Protein AF-G4RJR1-F1 (afdb_monomer_lite)

Radius of gyration: 14.84 Å; chains: 1; bounding box: 34×35×42 Å

pLDDT: mean 86.54, std 8.31, range [39.31, 94.69]

Sequence (140 aa):
MVQGQEGLTLLRSGVKYLIISDILSLALWLLGPFGLIAAVVAFVLAILGLVRMWRGFTALEPVVGSTTLGKVGVILIVTVILAIVGVVLLGVQLYKIGGHFNEGTLKVGGIVTAIPPISFIGLILTYVGLGKLLSRQPTA

InterPro domains:
  IPR009321 Protein of unknown function DUF973 [PF06157] (75-136)

Structure (mmCIF, N/CA/C/O backbone):
data_AF-G4RJR1-F1
#
_entry.id   AF-G4RJR1-F1
#
loop_
_atom_site.group_PDB
_atom_site.id
_atom_site.type_symbol
_atom_site.label_atom_id
_atom_site.label_alt_id
_atom_site.label_comp_id
_atom_site.label_asym_id
_atom_site.label_entity_id
_atom_site.label_seq_id
_atom_site.pdbx_PDB_ins_code
_atom_site.Cartn_x
_atom_site.Cartn_y
_atom_site.Cartn_z
_atom_site.occupancy
_atom_site.B_iso_or_equiv
_atom_site.auth_seq_id
_atom_site.auth_comp_id
_atom_site.auth_asym_id
_atom_site.auth_atom_id
_atom_site.pdbx_PDB_model_num
ATOM 1 N N . MET A 1 1 ? -9.643 15.195 16.573 1.00 55.88 1 MET A N 1
ATOM 2 C CA . MET A 1 1 ? -10.272 14.978 15.246 1.00 55.88 1 MET A CA 1
ATOM 3 C C . MET A 1 1 ? -9.302 15.248 14.092 1.00 55.88 1 MET A C 1
ATOM 5 O O . MET A 1 1 ? -9.235 14.415 13.201 1.00 55.88 1 MET A O 1
ATOM 9 N N . VAL A 1 2 ? -8.481 16.306 14.153 1.00 66.44 2 VAL A N 1
ATOM 10 C CA . VAL A 1 2 ? -7.491 16.665 13.108 1.00 66.44 2 VAL A CA 1
ATOM 11 C C . VAL A 1 2 ? -6.473 15.549 12.792 1.00 66.44 2 VAL A C 1
ATOM 13 O O . VAL A 1 2 ? -6.273 15.214 11.629 1.00 66.44 2 VAL A O 1
ATOM 16 N N . GLN A 1 3 ? -5.903 14.890 13.811 1.00 72.00 3 GLN A N 1
ATOM 17 C CA . GLN A 1 3 ? -4.892 13.829 13.615 1.00 72.00 3 GLN A CA 1
ATOM 18 C C . GLN A 1 3 ? -5.415 12.602 12.841 1.00 72.00 3 GLN A C 1
ATOM 20 O O . GLN A 1 3 ? -4.678 11.986 12.073 1.00 72.00 3 GLN A O 1
ATOM 25 N N . GLY A 1 4 ? -6.703 12.265 12.987 1.00 79.56 4 GLY A N 1
ATOM 26 C CA . GLY A 1 4 ? -7.316 11.153 12.255 1.00 79.56 4 GLY A CA 1
ATOM 27 C C . GLY A 1 4 ? -7.468 11.442 10.761 1.00 79.56 4 GLY A C 1
ATOM 28 O O . GLY A 1 4 ? -7.146 10.589 9.936 1.00 79.56 4 GLY A O 1
ATOM 29 N N . GLN A 1 5 ? -7.897 12.658 10.408 1.00 84.25 5 GLN A N 1
ATOM 30 C CA . GLN A 1 5 ? -7.995 13.109 9.014 1.00 84.25 5 GLN A CA 1
ATOM 31 C C . GLN A 1 5 ? -6.623 13.161 8.341 1.00 84.25 5 GLN A C 1
ATOM 33 O O . GLN A 1 5 ? -6.470 12.703 7.205 1.00 84.25 5 GLN A O 1
ATOM 38 N N . GLU A 1 6 ? -5.618 13.683 9.045 1.00 88.44 6 GLU A N 1
ATOM 39 C CA . GLU A 1 6 ? -4.241 13.720 8.559 1.00 88.44 6 GLU A CA 1
ATOM 40 C C . GLU A 1 6 ? -3.725 12.300 8.291 1.00 88.44 6 GLU A C 1
ATOM 42 O O . GLU A 1 6 ? -3.227 12.009 7.202 1.00 88.44 6 GLU A O 1
ATOM 47 N N . GLY A 1 7 ? -3.953 11.377 9.229 1.00 87.50 7 GLY A N 1
ATOM 48 C CA . GLY A 1 7 ? -3.590 9.973 9.075 1.00 87.50 7 GLY A CA 1
ATOM 49 C C . GLY A 1 7 ? -4.267 9.290 7.884 1.00 87.50 7 GLY A C 1
ATOM 50 O O . GLY A 1 7 ? -3.585 8.647 7.083 1.00 87.50 7 GLY A O 1
ATOM 51 N N . LEU A 1 8 ? -5.580 9.476 7.700 1.00 90.25 8 LEU A N 1
ATOM 52 C CA . LEU A 1 8 ? -6.319 8.953 6.541 1.00 90.25 8 LEU A CA 1
ATOM 53 C C . LEU A 1 8 ? -5.816 9.548 5.216 1.00 90.25 8 LEU A C 1
ATOM 55 O O . LEU A 1 8 ? -5.699 8.832 4.218 1.00 90.25 8 LEU A O 1
ATOM 59 N N . THR A 1 9 ? -5.485 10.841 5.203 1.00 92.19 9 THR A N 1
ATOM 60 C CA . THR A 1 9 ? -4.968 11.548 4.022 1.00 92.19 9 THR A CA 1
ATOM 61 C C . THR A 1 9 ? -3.593 11.025 3.626 1.00 92.19 9 THR A C 1
ATOM 63 O O . THR A 1 9 ? -3.358 10.713 2.455 1.00 92.19 9 THR A O 1
ATOM 66 N N . LEU A 1 10 ? -2.699 10.861 4.603 1.00 91.56 10 LEU A N 1
ATOM 67 C CA . LEU A 1 10 ? -1.373 10.282 4.407 1.00 91.56 10 LEU A CA 1
ATOM 68 C C . LEU A 1 10 ? -1.463 8.839 3.911 1.00 91.56 10 LEU A C 1
ATOM 70 O O . LEU A 1 10 ? -0.771 8.485 2.957 1.00 91.56 10 LEU A O 1
ATOM 74 N N . LEU A 1 11 ? -2.359 8.032 4.487 1.00 91.19 11 LEU A N 1
ATOM 75 C CA . LEU A 1 11 ? -2.560 6.646 4.073 1.00 91.19 11 LEU A CA 1
ATOM 76 C C . LEU A 1 11 ? -3.071 6.562 2.631 1.00 91.19 11 LEU A C 1
ATOM 78 O O . LEU A 1 11 ? -2.506 5.837 1.815 1.00 91.19 11 LEU A O 1
ATOM 82 N N . ARG A 1 12 ? -4.084 7.365 2.281 1.00 93.19 12 ARG A N 1
ATOM 83 C CA . ARG A 1 12 ? -4.634 7.423 0.919 1.00 93.19 12 ARG A CA 1
ATOM 84 C C . ARG A 1 12 ? -3.585 7.875 -0.086 1.00 93.19 12 ARG A C 1
ATOM 86 O O . ARG A 1 12 ? -3.490 7.327 -1.183 1.00 93.19 12 ARG A O 1
ATOM 93 N N . SER A 1 13 ? -2.805 8.886 0.285 1.00 92.50 13 SER A N 1
ATOM 94 C CA . SER A 1 13 ? -1.720 9.382 -0.544 1.00 92.50 13 SER A CA 1
ATOM 95 C C . SER A 1 13 ? -0.644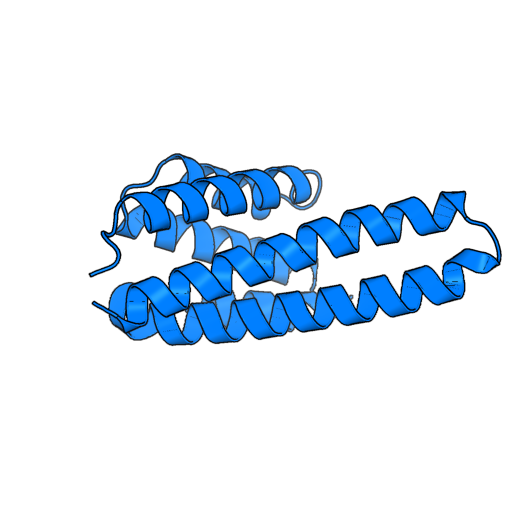 8.315 -0.738 1.00 92.50 13 SER A C 1
ATOM 97 O O . SER A 1 13 ? -0.226 8.106 -1.870 1.00 92.50 13 SER A O 1
ATOM 99 N N . GLY A 1 14 ? -0.257 7.598 0.321 1.00 89.94 14 GLY A N 1
ATOM 100 C CA . GLY A 1 14 ? 0.688 6.485 0.253 1.00 89.94 14 GLY A CA 1
ATOM 101 C C . GLY A 1 14 ? 0.229 5.383 -0.702 1.00 89.94 14 GLY A C 1
ATOM 102 O O . GLY A 1 14 ? 0.969 5.016 -1.610 1.00 89.94 14 GLY A O 1
ATOM 103 N N . VAL A 1 15 ? -1.031 4.950 -0.585 1.00 91.62 15 VAL A N 1
ATOM 104 C CA . VAL A 1 15 ? -1.631 3.947 -1.484 1.00 91.62 15 VAL A CA 1
ATOM 105 C C . VAL A 1 15 ? -1.646 4.428 -2.940 1.00 91.62 15 VAL A C 1
ATOM 107 O O . VAL A 1 15 ? -1.340 3.652 -3.840 1.00 91.62 15 VAL A O 1
ATOM 110 N N . LYS A 1 16 ? -1.925 5.715 -3.195 1.00 91.94 16 LYS A N 1
ATOM 111 C CA . LYS A 1 16 ? -1.850 6.291 -4.550 1.00 91.94 16 LYS A CA 1
ATOM 112 C C . LYS A 1 16 ? -0.452 6.138 -5.157 1.00 91.94 16 LYS A C 1
ATOM 114 O O . LYS A 1 16 ? -0.349 5.796 -6.330 1.00 91.94 16 LYS A O 1
ATOM 119 N N . TYR A 1 17 ? 0.606 6.402 -4.388 1.00 90.44 17 TYR A N 1
ATOM 120 C CA . TYR A 1 17 ? 1.974 6.242 -4.886 1.00 90.44 17 TYR A CA 1
ATOM 121 C C . TYR A 1 17 ? 2.308 4.792 -5.204 1.00 90.44 17 TYR A C 1
ATOM 123 O O . TYR A 1 17 ? 2.912 4.568 -6.244 1.00 90.44 17 TYR A O 1
ATOM 131 N N . LEU A 1 18 ? 1.867 3.839 -4.373 1.00 88.56 18 LEU A N 1
ATOM 132 C CA . LEU A 1 18 ? 2.070 2.409 -4.633 1.00 88.56 18 LEU A CA 1
ATOM 133 C C . LEU A 1 18 ? 1.379 1.957 -5.928 1.00 88.56 18 LEU A C 1
ATOM 135 O O . LEU A 1 18 ? 1.984 1.282 -6.751 1.00 88.56 18 LEU A O 1
ATOM 139 N N . ILE A 1 19 ? 0.140 2.403 -6.163 1.00 89.50 19 ILE A N 1
ATOM 140 C CA . ILE A 1 19 ? -0.582 2.097 -7.409 1.00 89.50 19 ILE A CA 1
ATOM 141 C C . ILE A 1 19 ? 0.165 2.669 -8.622 1.00 89.50 19 ILE A C 1
ATOM 143 O O . ILE A 1 19 ? 0.345 1.981 -9.624 1.00 89.50 19 ILE A O 1
ATOM 147 N N . ILE A 1 20 ? 0.611 3.929 -8.546 1.00 89.94 20 ILE A N 1
ATOM 148 C CA . ILE A 1 20 ? 1.333 4.574 -9.652 1.00 89.94 20 ILE A CA 1
ATOM 149 C C . ILE A 1 20 ? 2.690 3.902 -9.880 1.00 89.94 20 ILE A C 1
ATOM 151 O O . ILE A 1 20 ? 3.062 3.698 -11.033 1.00 89.94 20 ILE A O 1
ATOM 155 N N . SER A 1 21 ? 3.422 3.548 -8.819 1.00 86.75 21 SER A N 1
ATOM 156 C CA . SER A 1 21 ? 4.712 2.869 -8.948 1.00 86.75 21 SER A CA 1
ATOM 157 C C . SER A 1 21 ? 4.565 1.486 -9.565 1.00 86.75 21 SER A C 1
ATOM 159 O O . SER A 1 21 ? 5.381 1.143 -10.413 1.00 86.75 21 SER A O 1
ATOM 161 N N . ASP A 1 22 ? 3.527 0.723 -9.214 1.00 85.94 22 ASP A N 1
ATOM 162 C CA . ASP A 1 22 ? 3.275 -0.596 -9.809 1.00 85.94 22 ASP A CA 1
ATOM 163 C C . ASP A 1 22 ? 2.946 -0.480 -11.300 1.00 85.94 22 ASP A C 1
ATOM 165 O O . ASP A 1 22 ? 3.548 -1.166 -12.124 1.00 85.94 22 ASP A O 1
ATOM 169 N N . ILE A 1 23 ? 2.056 0.445 -11.677 1.00 87.88 23 ILE A N 1
ATOM 170 C CA . ILE A 1 23 ? 1.715 0.692 -13.088 1.00 87.88 23 ILE A CA 1
ATOM 171 C C . ILE A 1 23 ? 2.955 1.132 -13.873 1.00 87.88 23 ILE A C 1
ATOM 173 O O . ILE A 1 23 ? 3.217 0.624 -14.964 1.00 87.88 23 ILE A O 1
ATOM 177 N N . LEU A 1 24 ? 3.738 2.060 -13.316 1.00 86.50 24 LEU A N 1
ATOM 178 C CA . LEU A 1 24 ? 4.954 2.551 -13.956 1.00 86.50 24 LEU A CA 1
ATOM 179 C C . LEU A 1 24 ? 6.008 1.443 -14.077 1.00 86.50 24 LEU A C 1
ATOM 181 O O . LEU A 1 24 ? 6.687 1.376 -15.097 1.00 86.50 24 LEU A O 1
ATOM 185 N N . SER A 1 25 ? 6.093 0.549 -13.086 1.00 81.81 25 SER A N 1
ATOM 186 C CA . SER A 1 25 ? 6.985 -0.618 -13.096 1.00 81.81 25 SER A CA 1
ATOM 187 C C . SER A 1 25 ? 6.605 -1.629 -14.179 1.00 81.81 25 SER A C 1
ATOM 189 O O . SER A 1 25 ? 7.474 -2.192 -14.840 1.00 81.81 25 SER A O 1
ATOM 191 N N . LEU A 1 26 ? 5.308 -1.835 -14.417 1.00 82.06 26 LEU A N 1
ATOM 192 C CA . LEU A 1 26 ? 4.828 -2.676 -15.516 1.00 82.06 26 LEU A CA 1
ATOM 193 C C . LEU A 1 26 ? 5.124 -2.043 -16.883 1.00 82.06 26 LEU A C 1
ATOM 195 O O . LEU A 1 26 ? 5.501 -2.748 -17.818 1.00 82.06 26 LEU A O 1
ATOM 199 N N . ALA A 1 27 ? 5.036 -0.714 -16.991 1.00 81.50 27 ALA A N 1
ATOM 200 C CA . ALA A 1 27 ? 5.370 0.013 -18.215 1.00 81.50 27 ALA A CA 1
ATOM 201 C C . ALA A 1 27 ? 6.864 -0.070 -18.592 1.00 81.50 27 ALA A C 1
ATOM 203 O O . ALA A 1 27 ? 7.207 0.121 -19.757 1.00 81.50 27 ALA A O 1
ATOM 204 N N . LEU A 1 28 ? 7.758 -0.408 -17.654 1.00 77.75 28 LEU A N 1
ATOM 205 C CA . LEU A 1 28 ? 9.196 -0.575 -17.925 1.00 77.75 28 LEU A CA 1
ATOM 206 C C . LEU A 1 28 ? 9.469 -1.645 -18.976 1.00 77.75 28 LEU A C 1
ATOM 208 O O . LEU A 1 28 ? 10.326 -1.456 -19.836 1.00 77.75 28 LEU A O 1
ATOM 212 N N . TRP A 1 29 ? 8.699 -2.733 -18.936 1.00 70.50 29 TRP A N 1
ATOM 213 C CA . TRP A 1 29 ? 8.803 -3.835 -19.888 1.00 70.50 29 TRP A CA 1
ATOM 214 C C . TRP A 1 29 ? 8.433 -3.412 -21.318 1.00 70.50 29 TRP A C 1
ATOM 216 O O . TRP A 1 29 ? 8.853 -4.062 -22.271 1.00 70.50 29 TRP A O 1
ATOM 226 N N . LEU A 1 30 ? 7.695 -2.305 -21.477 1.00 77.69 30 LEU A N 1
ATOM 227 C CA . LEU A 1 30 ? 7.272 -1.751 -22.768 1.00 77.69 30 LEU A CA 1
ATOM 228 C C . LEU A 1 30 ? 8.231 -0.679 -23.321 1.00 77.69 30 LEU A C 1
ATOM 230 O O . LEU A 1 30 ? 8.232 -0.438 -24.524 1.00 77.69 30 LEU A O 1
ATOM 234 N N . LEU A 1 31 ? 9.037 -0.026 -22.474 1.00 75.88 31 LEU A N 1
ATOM 235 C CA . LEU A 1 31 ? 9.836 1.160 -22.839 1.00 75.88 31 LEU A CA 1
ATOM 236 C C . LEU A 1 31 ? 11.289 0.858 -23.258 1.00 75.88 31 LEU A C 1
ATOM 238 O O . LEU A 1 31 ? 12.034 1.772 -23.623 1.00 75.88 31 LEU A O 1
ATOM 242 N N . GLY A 1 32 ? 11.711 -0.408 -23.219 1.00 76.69 32 GLY A N 1
ATOM 243 C CA . GLY A 1 32 ? 13.049 -0.826 -23.646 1.00 76.69 32 GLY A CA 1
ATOM 244 C C . GLY A 1 32 ? 14.174 -0.124 -22.856 1.00 76.69 32 GLY A C 1
ATOM 245 O O . GLY A 1 32 ? 14.084 -0.028 -21.632 1.00 76.69 32 GLY A O 1
ATOM 246 N N . PRO A 1 33 ? 15.241 0.389 -23.501 1.00 74.81 33 PRO A N 1
ATOM 247 C CA . PRO A 1 33 ? 16.404 0.960 -22.807 1.00 74.81 33 PRO A CA 1
ATOM 248 C C . PRO A 1 33 ? 16.099 2.249 -22.019 1.00 74.81 33 PRO A C 1
ATOM 250 O O . PRO A 1 33 ? 16.820 2.574 -21.076 1.00 74.81 33 PRO A O 1
ATOM 253 N N . PHE A 1 34 ? 15.001 2.952 -22.328 1.00 74.25 34 PHE A N 1
ATOM 254 C CA . PHE A 1 34 ? 14.518 4.089 -21.527 1.00 74.25 34 PHE A CA 1
ATOM 255 C C . PHE A 1 34 ? 13.844 3.653 -20.216 1.00 74.25 34 PHE A C 1
ATOM 257 O O . PHE A 1 34 ? 13.577 4.483 -19.342 1.00 74.25 34 PHE A O 1
ATOM 264 N N . GLY A 1 35 ? 13.619 2.347 -20.044 1.00 80.06 35 GLY A N 1
ATOM 265 C CA . GLY A 1 35 ? 13.068 1.755 -18.834 1.00 80.06 35 GLY A CA 1
ATOM 266 C C . GLY A 1 35 ? 13.909 2.038 -17.590 1.00 80.06 35 GLY A C 1
ATOM 267 O O . GLY A 1 35 ? 13.346 2.146 -16.512 1.00 80.06 35 GLY A O 1
ATOM 268 N N . LEU A 1 36 ? 15.225 2.260 -17.692 1.00 80.12 36 LEU A N 1
ATOM 269 C CA . LEU A 1 36 ? 16.041 2.526 -16.499 1.00 80.12 36 LEU A CA 1
ATOM 270 C C . LEU A 1 36 ? 15.606 3.807 -15.763 1.00 80.12 36 LEU A C 1
ATOM 272 O O . LEU A 1 36 ? 15.483 3.808 -14.540 1.00 80.12 36 LEU A O 1
ATOM 276 N N . ILE A 1 37 ? 15.318 4.884 -16.500 1.00 83.00 37 ILE A N 1
ATOM 277 C CA . ILE A 1 37 ? 14.869 6.155 -15.910 1.00 83.00 37 ILE A CA 1
ATOM 278 C C . ILE A 1 37 ? 13.504 5.962 -15.248 1.00 83.00 37 ILE A C 1
ATOM 280 O O . ILE A 1 37 ? 13.302 6.356 -14.099 1.00 83.00 37 ILE A O 1
ATOM 284 N N . ALA A 1 38 ? 12.578 5.306 -15.945 1.00 83.50 38 ALA A N 1
ATOM 285 C CA . ALA A 1 38 ? 11.260 5.014 -15.401 1.00 83.50 38 ALA A CA 1
ATOM 286 C C . ALA A 1 38 ? 11.333 4.072 -14.180 1.00 83.50 38 ALA A C 1
ATOM 288 O O . ALA A 1 38 ? 10.547 4.237 -13.250 1.00 83.50 38 ALA A O 1
ATOM 289 N N . ALA A 1 39 ? 12.307 3.154 -14.126 1.00 83.62 39 ALA A N 1
ATOM 290 C CA . ALA A 1 39 ? 12.529 2.256 -12.994 1.00 83.62 39 ALA A CA 1
ATOM 291 C C . ALA A 1 39 ? 12.972 3.024 -11.749 1.00 83.62 39 ALA A C 1
ATOM 293 O O . ALA A 1 39 ? 12.434 2.812 -10.664 1.00 83.62 39 ALA A O 1
ATOM 294 N N . VAL A 1 40 ? 13.902 3.970 -11.913 1.00 88.25 40 VAL A N 1
ATOM 295 C CA . VAL A 1 40 ? 14.334 4.858 -10.827 1.00 88.25 40 VAL A CA 1
ATOM 296 C C . VAL A 1 40 ? 13.157 5.691 -10.321 1.00 88.25 40 VAL A C 1
ATOM 298 O O . VAL A 1 40 ? 12.943 5.779 -9.113 1.00 88.25 40 VAL A O 1
ATOM 301 N N . VAL A 1 41 ? 12.344 6.251 -11.223 1.00 89.31 41 VAL A N 1
ATOM 302 C CA . VAL A 1 41 ? 11.149 7.020 -10.840 1.00 89.31 41 VAL A CA 1
ATOM 303 C C . VAL A 1 41 ? 10.144 6.140 -10.091 1.00 89.31 41 VAL A C 1
ATOM 305 O O . VAL A 1 41 ? 9.671 6.537 -9.027 1.00 89.31 41 VAL A O 1
ATOM 308 N N . ALA A 1 42 ? 9.846 4.939 -10.590 1.00 87.81 42 ALA A N 1
ATOM 309 C CA . ALA A 1 42 ? 8.934 4.002 -9.938 1.00 87.81 42 ALA A CA 1
ATOM 310 C C . ALA A 1 42 ? 9.425 3.615 -8.538 1.00 87.81 42 ALA A C 1
ATOM 312 O O . ALA A 1 42 ? 8.646 3.627 -7.586 1.00 87.81 42 ALA A O 1
ATOM 313 N N . PHE A 1 43 ? 10.725 3.363 -8.392 1.00 88.12 43 PHE A N 1
ATOM 314 C CA . PHE A 1 43 ? 11.342 3.036 -7.112 1.00 88.12 43 PHE A CA 1
ATOM 315 C C . PHE A 1 43 ? 11.244 4.189 -6.104 1.00 88.12 43 PHE A C 1
ATOM 317 O O . PHE A 1 43 ? 10.844 3.983 -4.957 1.00 88.12 43 PHE A O 1
ATOM 324 N N . VAL A 1 44 ? 11.524 5.426 -6.532 1.00 91.94 44 VAL A N 1
ATOM 325 C CA . VAL A 1 44 ? 11.359 6.618 -5.684 1.00 91.94 44 VAL A CA 1
ATOM 326 C C . VAL A 1 44 ? 9.900 6.782 -5.253 1.00 91.94 44 VAL A C 1
ATOM 328 O O . VAL A 1 44 ? 9.632 7.036 -4.077 1.00 91.94 44 VAL A O 1
ATOM 331 N N . LEU A 1 45 ? 8.942 6.598 -6.168 1.00 92.00 45 LEU A N 1
ATOM 332 C CA . LEU A 1 45 ? 7.515 6.667 -5.844 1.00 92.00 45 LEU A CA 1
ATOM 333 C C . LEU A 1 45 ? 7.103 5.571 -4.854 1.00 92.00 45 LEU A C 1
ATOM 335 O O . LEU A 1 45 ? 6.371 5.871 -3.911 1.00 92.00 45 LEU A O 1
ATOM 339 N N . ALA A 1 46 ? 7.610 4.347 -5.004 1.00 88.50 46 ALA A N 1
ATOM 340 C CA . ALA A 1 46 ? 7.350 3.257 -4.069 1.00 88.50 46 ALA A CA 1
ATOM 341 C C . ALA A 1 46 ? 7.843 3.605 -2.654 1.00 88.50 46 ALA A C 1
ATOM 343 O O . ALA A 1 46 ? 7.078 3.506 -1.692 1.00 88.50 46 ALA A O 1
ATOM 344 N N . ILE A 1 47 ? 9.074 4.119 -2.520 1.00 90.31 47 ILE A N 1
ATOM 345 C CA . ILE A 1 47 ? 9.619 4.577 -1.230 1.00 90.31 47 ILE A CA 1
ATOM 346 C C . ILE A 1 47 ? 8.751 5.691 -0.635 1.00 90.31 47 ILE A C 1
ATOM 348 O O . ILE A 1 47 ? 8.381 5.629 0.540 1.00 90.31 47 ILE A O 1
ATOM 352 N N . LEU A 1 48 ? 8.385 6.700 -1.432 1.00 91.69 48 LEU A N 1
ATOM 353 C CA . LEU A 1 48 ? 7.512 7.786 -0.977 1.00 91.69 48 LEU A CA 1
ATOM 354 C C . LEU A 1 48 ? 6.146 7.264 -0.513 1.00 91.69 48 LEU A C 1
ATOM 356 O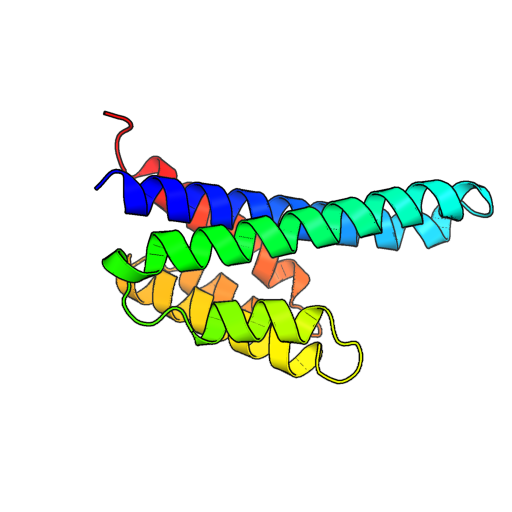 O . LEU A 1 48 ? 5.614 7.748 0.490 1.00 91.69 48 LEU A O 1
ATOM 360 N N . GLY A 1 49 ? 5.596 6.268 -1.208 1.00 90.62 49 GLY A N 1
ATOM 361 C CA . GLY A 1 49 ? 4.361 5.588 -0.836 1.00 90.62 49 GLY A CA 1
ATOM 362 C C . GLY A 1 49 ? 4.462 4.908 0.524 1.00 90.62 49 GLY A C 1
ATOM 363 O O . GLY A 1 49 ? 3.640 5.171 1.405 1.00 90.62 49 GLY A O 1
ATOM 364 N N . LEU A 1 50 ? 5.513 4.114 0.730 1.00 90.94 50 LEU A N 1
ATOM 365 C CA . LEU A 1 50 ? 5.766 3.394 1.979 1.00 90.94 50 LEU A CA 1
ATOM 366 C C . LEU A 1 50 ? 5.984 4.348 3.161 1.00 90.94 50 LEU A C 1
ATOM 368 O O . LEU A 1 50 ? 5.363 4.180 4.212 1.00 90.94 50 LEU A O 1
ATOM 372 N N . VAL A 1 51 ? 6.785 5.405 2.984 1.00 92.56 51 VAL A N 1
ATOM 373 C CA . VAL A 1 51 ? 7.010 6.423 4.025 1.00 92.56 51 VAL A CA 1
ATOM 374 C C . VAL A 1 51 ? 5.701 7.118 4.405 1.00 92.56 51 VAL A C 1
ATOM 376 O O . VAL A 1 51 ? 5.419 7.305 5.592 1.00 92.56 51 VAL A O 1
ATOM 379 N N . ARG A 1 52 ? 4.866 7.482 3.421 1.00 92.19 52 ARG A N 1
ATOM 380 C CA . ARG A 1 52 ? 3.556 8.096 3.692 1.00 92.19 52 ARG A CA 1
ATOM 381 C C . ARG A 1 52 ? 2.603 7.134 4.389 1.00 92.19 52 ARG A C 1
ATOM 383 O O . ARG A 1 52 ? 1.914 7.564 5.310 1.00 92.19 52 ARG A O 1
ATOM 390 N N . MET A 1 53 ? 2.592 5.852 4.022 1.00 91.75 53 MET A N 1
ATOM 391 C CA . MET A 1 53 ? 1.789 4.851 4.731 1.00 91.75 53 MET A CA 1
ATOM 392 C C . MET A 1 53 ? 2.234 4.693 6.183 1.00 91.75 53 MET A C 1
ATOM 394 O O . MET A 1 53 ? 1.392 4.699 7.076 1.00 91.75 53 MET A O 1
ATOM 398 N N . TRP A 1 54 ? 3.540 4.619 6.442 1.00 91.44 54 TRP A N 1
ATOM 399 C CA . TRP A 1 54 ? 4.066 4.504 7.803 1.00 91.44 54 TRP A CA 1
ATOM 400 C C . TRP A 1 54 ? 3.694 5.709 8.679 1.00 91.44 54 TRP A C 1
ATOM 402 O O . TRP A 1 54 ? 3.236 5.546 9.816 1.00 91.44 54 TRP A O 1
ATOM 412 N N . ARG A 1 55 ? 3.810 6.927 8.131 1.00 91.12 55 ARG A N 1
ATOM 413 C CA . ARG A 1 55 ? 3.351 8.154 8.803 1.00 91.12 55 ARG A CA 1
ATOM 414 C C . ARG A 1 55 ? 1.837 8.153 9.016 1.00 91.12 55 ARG A C 1
ATOM 416 O O . ARG A 1 55 ? 1.390 8.461 10.115 1.00 91.12 55 ARG A O 1
ATOM 423 N N . GLY A 1 56 ? 1.061 7.737 8.014 1.00 89.88 56 GLY A N 1
ATOM 424 C CA . GLY A 1 56 ? -0.395 7.614 8.108 1.00 89.88 56 GLY A CA 1
ATOM 425 C C . GLY A 1 56 ? -0.833 6.645 9.204 1.00 89.88 56 GLY A C 1
ATOM 426 O O . GLY A 1 56 ? -1.672 6.991 10.027 1.00 89.88 56 GLY A O 1
ATOM 427 N N . PHE A 1 57 ? -0.212 5.466 9.295 1.00 91.44 57 PHE A N 1
ATOM 428 C CA . PHE A 1 57 ? -0.481 4.513 10.373 1.00 91.44 57 PHE A CA 1
ATOM 429 C C . PHE A 1 57 ? -0.111 5.060 11.752 1.00 91.44 57 PHE A C 1
ATOM 431 O O . PHE A 1 57 ? -0.824 4.799 12.716 1.00 91.44 57 PHE A O 1
ATOM 438 N N . THR A 1 58 ? 0.973 5.826 11.858 1.00 90.06 58 THR A N 1
ATOM 439 C CA . THR A 1 58 ? 1.373 6.465 13.120 1.00 90.06 58 THR A CA 1
ATOM 440 C C . THR A 1 58 ? 0.374 7.543 13.544 1.00 90.06 58 THR A C 1
ATOM 442 O O . THR A 1 58 ? -0.031 7.575 14.698 1.00 90.06 58 THR A O 1
ATOM 445 N N . ALA A 1 59 ? -0.104 8.365 12.609 1.00 88.38 59 ALA A N 1
ATOM 446 C CA . ALA A 1 59 ? -1.129 9.373 12.883 1.00 88.38 59 ALA A CA 1
ATOM 447 C C . ALA A 1 59 ? -2.517 8.766 13.189 1.00 88.38 59 ALA A C 1
ATOM 449 O O . ALA A 1 59 ? -3.309 9.361 13.915 1.00 88.38 59 ALA A O 1
ATOM 450 N N . LEU A 1 60 ? -2.810 7.568 12.668 1.00 87.12 60 LEU A N 1
ATOM 451 C CA . LEU A 1 60 ? -4.049 6.830 12.945 1.00 87.12 60 LEU A CA 1
ATOM 452 C C . LEU A 1 60 ? -4.020 6.022 14.247 1.00 87.12 60 LEU A C 1
ATOM 454 O O . LEU A 1 60 ? -5.082 5.627 14.722 1.00 87.12 60 LEU A O 1
ATOM 458 N N . GLU A 1 61 ? -2.847 5.773 14.823 1.00 88.75 61 GLU A N 1
ATOM 459 C CA . GLU A 1 61 ? -2.674 5.010 16.065 1.00 88.75 61 GLU A CA 1
ATOM 460 C C . GLU A 1 61 ? -3.522 5.521 17.246 1.00 88.75 61 GLU A C 1
ATOM 462 O O . GLU A 1 61 ? -4.252 4.720 17.830 1.00 88.75 61 GLU A O 1
ATOM 467 N N . PRO A 1 62 ? -3.558 6.832 17.564 1.00 85.00 62 PRO A N 1
ATOM 468 C CA . PRO A 1 62 ? -4.410 7.334 18.647 1.00 85.00 62 PRO A CA 1
ATOM 469 C C . PRO A 1 62 ? -5.914 7.212 18.358 1.00 85.00 62 PRO A C 1
ATOM 471 O O . PRO A 1 62 ? -6.720 7.338 19.274 1.00 85.00 62 PRO A O 1
ATOM 474 N N . VAL A 1 63 ? -6.309 6.996 17.097 1.00 85.88 63 VAL A N 1
ATOM 475 C CA . VAL A 1 63 ? -7.719 6.944 16.681 1.00 85.88 63 VAL A CA 1
ATOM 476 C C . VAL A 1 63 ? -8.228 5.513 16.571 1.00 85.88 63 VAL A C 1
ATOM 478 O O . VAL A 1 63 ? -9.344 5.235 16.984 1.00 85.88 63 VAL A O 1
ATOM 481 N N . VAL A 1 64 ? -7.432 4.618 15.986 1.00 83.56 64 VAL A N 1
ATOM 482 C CA . VAL A 1 64 ? -7.833 3.243 15.642 1.00 83.56 64 VAL A CA 1
ATOM 483 C C . VAL A 1 64 ? -7.230 2.216 16.615 1.00 83.56 64 VAL A C 1
ATOM 485 O O . VAL A 1 64 ? -7.546 1.028 16.552 1.00 83.56 64 VAL A O 1
ATOM 488 N N . GLY A 1 65 ? -6.356 2.651 17.526 1.00 85.00 65 GLY A N 1
ATOM 489 C CA . GLY A 1 65 ? -5.595 1.777 18.413 1.00 85.00 65 GLY A CA 1
ATOM 490 C C . GLY A 1 65 ? -4.371 1.192 17.708 1.00 85.00 65 GLY A C 1
ATOM 491 O O . GLY A 1 65 ? -3.698 1.869 16.936 1.00 85.00 65 GLY A O 1
ATOM 492 N N . SER A 1 66 ? -4.057 -0.083 17.954 1.00 83.88 66 SER A N 1
ATOM 493 C CA . SER A 1 66 ? -2.810 -0.689 17.468 1.00 83.88 66 SER A CA 1
ATOM 494 C C . SER A 1 66 ? -2.716 -0.685 15.931 1.00 83.88 66 SER A C 1
ATOM 496 O O . SER A 1 66 ? -3.408 -1.456 15.255 1.00 83.88 66 SER A O 1
ATOM 498 N N . THR A 1 67 ? -1.819 0.136 15.376 1.00 88.94 67 THR A N 1
ATOM 499 C CA . THR A 1 67 ? -1.461 0.141 13.942 1.00 88.94 67 THR A CA 1
ATOM 500 C C . THR A 1 67 ? -0.158 -0.603 13.642 1.00 88.94 67 THR A C 1
ATOM 502 O O . THR A 1 67 ? 0.331 -0.591 12.510 1.00 88.94 67 THR A O 1
ATOM 505 N N . THR A 1 68 ? 0.381 -1.309 14.641 1.00 89.44 68 THR A N 1
ATOM 506 C CA . THR A 1 68 ? 1.648 -2.049 14.590 1.00 89.44 68 THR A CA 1
ATOM 507 C C . THR A 1 68 ? 1.725 -3.014 13.413 1.00 89.44 68 THR A C 1
ATOM 509 O O . THR A 1 68 ? 2.753 -3.060 12.745 1.00 89.44 68 THR A O 1
ATOM 512 N N . LEU A 1 69 ? 0.639 -3.731 13.093 1.00 87.06 69 LEU A N 1
ATOM 513 C CA . LEU A 1 69 ? 0.634 -4.680 11.971 1.00 87.06 69 LEU A CA 1
ATOM 514 C C . LEU A 1 69 ? 0.849 -3.971 10.631 1.00 87.06 69 LEU A C 1
ATOM 516 O O . LEU A 1 69 ? 1.611 -4.457 9.805 1.00 87.06 69 LEU A O 1
ATOM 520 N N . GLY A 1 70 ? 0.244 -2.795 10.436 1.00 87.25 70 GLY A N 1
ATOM 521 C CA . GLY A 1 70 ? 0.447 -2.003 9.221 1.00 87.25 70 GLY A CA 1
ATOM 522 C C . GLY A 1 70 ? 1.874 -1.480 9.109 1.00 87.25 70 GLY A C 1
ATOM 523 O O . GLY A 1 70 ? 2.468 -1.559 8.039 1.00 87.25 70 GLY A O 1
ATOM 524 N N . LYS A 1 71 ? 2.457 -1.005 10.218 1.00 88.88 71 LYS A N 1
ATOM 525 C CA . LYS A 1 71 ? 3.848 -0.519 10.241 1.00 88.88 71 LYS A CA 1
ATOM 526 C C . LYS A 1 71 ? 4.848 -1.641 9.958 1.00 88.88 71 LYS A C 1
ATOM 528 O O . LYS A 1 71 ? 5.738 -1.457 9.135 1.00 88.88 71 LYS A O 1
ATOM 533 N N . VAL A 1 72 ? 4.676 -2.802 10.596 1.00 90.69 72 VAL A N 1
ATOM 534 C CA . VAL A 1 72 ? 5.494 -3.996 10.328 1.00 90.69 72 VAL A CA 1
ATOM 535 C C . VAL A 1 72 ? 5.300 -4.448 8.883 1.00 90.69 72 VAL A C 1
ATOM 537 O O . VAL A 1 72 ? 6.282 -4.705 8.196 1.00 90.69 72 VAL A O 1
ATOM 540 N N . GLY A 1 73 ? 4.061 -4.454 8.385 1.00 87.56 73 GLY A N 1
ATOM 541 C CA . GLY A 1 73 ? 3.752 -4.779 6.995 1.00 87.56 73 GLY A CA 1
ATOM 542 C C . GLY A 1 73 ? 4.516 -3.907 5.998 1.00 87.56 73 GLY A C 1
ATOM 543 O O . GLY A 1 73 ? 5.171 -4.432 5.104 1.00 87.56 73 GLY A O 1
ATOM 544 N N . VAL A 1 74 ? 4.522 -2.586 6.205 1.00 88.44 74 VAL A N 1
ATOM 545 C CA . VAL A 1 74 ? 5.275 -1.628 5.375 1.00 88.44 74 VAL A CA 1
ATOM 546 C C . VAL A 1 74 ? 6.780 -1.923 5.372 1.00 88.44 74 VAL A C 1
ATOM 548 O O . VAL A 1 74 ? 7.400 -1.875 4.314 1.00 88.44 74 VAL A O 1
ATOM 551 N N . ILE A 1 75 ? 7.367 -2.259 6.525 1.00 87.25 75 ILE A N 1
ATOM 552 C CA . ILE A 1 75 ? 8.800 -2.590 6.630 1.00 87.25 75 ILE A CA 1
ATOM 553 C C . ILE A 1 75 ? 9.109 -3.896 5.889 1.00 87.25 75 ILE A C 1
ATOM 555 O O . ILE A 1 75 ? 10.085 -3.971 5.145 1.00 87.25 75 ILE A O 1
ATOM 559 N N . LEU A 1 76 ? 8.258 -4.910 6.051 1.00 86.94 76 LEU A N 1
ATOM 560 C CA . LEU A 1 76 ? 8.447 -6.214 5.417 1.00 86.94 76 LEU A CA 1
ATOM 561 C C . LEU A 1 76 ? 8.276 -6.172 3.892 1.00 86.94 76 LEU A C 1
ATOM 563 O O . LEU A 1 76 ? 8.903 -6.968 3.201 1.00 86.94 76 LEU A O 1
ATOM 567 N N . ILE A 1 77 ? 7.485 -5.240 3.349 1.00 84.88 77 ILE A N 1
ATOM 568 C CA . ILE A 1 77 ? 7.327 -5.071 1.892 1.00 84.88 77 ILE A CA 1
ATOM 569 C C . ILE A 1 77 ? 8.647 -4.674 1.221 1.00 84.88 77 ILE A C 1
ATOM 571 O O . ILE A 1 77 ? 8.911 -5.090 0.097 1.00 84.88 77 ILE A O 1
ATOM 575 N N . VAL A 1 78 ? 9.501 -3.915 1.914 1.00 81.31 78 VAL A N 1
ATOM 576 C CA . VAL A 1 78 ? 10.821 -3.516 1.394 1.00 81.31 78 VAL A CA 1
ATOM 577 C C . VAL A 1 78 ? 11.764 -4.717 1.282 1.00 81.31 78 VAL A C 1
ATOM 579 O O . VAL A 1 78 ? 12.628 -4.764 0.409 1.00 81.31 78 VAL A O 1
ATOM 582 N N . THR A 1 79 ? 11.606 -5.707 2.161 1.00 80.88 79 THR A N 1
ATOM 583 C CA . THR A 1 79 ? 12.428 -6.916 2.151 1.00 80.88 79 THR A CA 1
ATOM 584 C C . THR A 1 79 ? 11.864 -7.938 1.165 1.00 80.88 79 THR A C 1
ATOM 586 O O . THR A 1 79 ? 10.829 -8.544 1.423 1.00 80.88 79 THR A O 1
ATOM 589 N N . VAL A 1 80 ? 12.575 -8.186 0.062 1.00 74.25 80 VAL A N 1
ATOM 590 C CA . VAL A 1 80 ? 12.156 -9.101 -1.024 1.00 74.25 80 VAL A CA 1
ATOM 591 C C . VAL A 1 80 ? 11.678 -10.470 -0.512 1.00 74.25 80 VAL A C 1
ATOM 593 O O . VAL A 1 80 ? 10.679 -10.994 -0.992 1.00 74.25 80 VAL A O 1
ATOM 596 N N . ILE A 1 81 ? 12.344 -11.027 0.504 1.00 79.88 81 ILE A N 1
ATOM 597 C CA . ILE A 1 81 ? 12.036 -12.356 1.063 1.00 79.88 81 ILE A CA 1
ATOM 598 C C . ILE A 1 81 ? 10.695 -12.374 1.818 1.00 79.88 81 ILE A C 1
ATOM 600 O O . ILE A 1 81 ? 9.976 -13.369 1.778 1.00 79.88 81 ILE A O 1
ATOM 604 N N . LEU A 1 82 ? 10.343 -11.284 2.507 1.00 85.06 82 LEU A N 1
ATOM 605 C CA . LEU A 1 82 ? 9.163 -11.217 3.379 1.00 85.06 82 LEU A CA 1
ATOM 606 C C . LEU A 1 82 ? 8.044 -10.345 2.803 1.00 85.06 82 LEU A C 1
ATOM 608 O O . LEU A 1 82 ? 7.043 -10.113 3.481 1.00 85.06 82 LEU A O 1
ATOM 612 N N . ALA A 1 83 ? 8.170 -9.909 1.548 1.00 83.12 83 ALA A N 1
ATOM 613 C CA . ALA A 1 83 ? 7.216 -9.009 0.913 1.00 83.12 83 ALA A CA 1
ATOM 614 C C . ALA A 1 83 ? 5.783 -9.563 0.933 1.00 83.12 83 ALA A C 1
ATOM 616 O O . ALA A 1 83 ? 4.844 -8.828 1.231 1.00 83.12 83 ALA A O 1
ATOM 617 N N . ILE A 1 84 ? 5.616 -10.875 0.728 1.00 86.19 84 ILE A N 1
ATOM 618 C CA . ILE A 1 84 ? 4.313 -11.556 0.810 1.00 86.19 84 ILE A CA 1
ATOM 619 C C . ILE A 1 84 ? 3.689 -11.380 2.198 1.00 86.19 84 ILE A C 1
ATOM 621 O O . ILE A 1 84 ? 2.532 -10.980 2.317 1.00 86.19 84 ILE A O 1
ATOM 625 N N . VAL A 1 85 ? 4.465 -11.630 3.255 1.00 88.94 85 VAL A N 1
ATOM 626 C CA . VAL A 1 85 ? 4.009 -11.458 4.641 1.00 88.94 85 VAL A CA 1
ATOM 627 C C . VAL A 1 85 ? 3.679 -9.990 4.904 1.00 88.94 85 VAL A C 1
ATOM 629 O O . VAL A 1 85 ? 2.656 -9.684 5.513 1.00 88.94 85 VAL A O 1
ATOM 632 N N . GLY A 1 86 ? 4.503 -9.074 4.395 1.00 89.38 86 GLY A N 1
ATOM 633 C CA . GLY A 1 86 ? 4.286 -7.640 4.530 1.00 89.38 86 GLY A CA 1
ATOM 634 C C . GLY A 1 86 ? 2.960 -7.170 3.931 1.00 89.38 86 GLY A C 1
ATOM 635 O O . GLY A 1 86 ? 2.201 -6.463 4.596 1.00 89.38 86 GLY A O 1
ATOM 636 N N . VAL A 1 87 ? 2.641 -7.627 2.718 1.00 88.31 87 VAL A N 1
ATOM 637 C CA . VAL A 1 87 ? 1.374 -7.337 2.028 1.00 88.31 87 VAL A CA 1
ATOM 638 C C . VAL A 1 87 ? 0.174 -7.892 2.804 1.00 88.31 87 VAL A C 1
ATOM 640 O O . VAL A 1 87 ? -0.821 -7.187 2.985 1.00 88.31 87 VAL A O 1
ATOM 643 N N . VAL A 1 88 ? 0.282 -9.113 3.339 1.00 90.44 88 VAL A N 1
ATOM 644 C CA . VAL A 1 88 ? -0.767 -9.723 4.175 1.00 90.44 88 VAL A CA 1
ATOM 645 C C . VAL A 1 88 ? -1.021 -8.891 5.435 1.00 90.44 88 VAL A C 1
ATOM 647 O O . VAL A 1 88 ? -2.165 -8.533 5.719 1.00 90.44 88 VAL A O 1
ATOM 650 N N . LEU A 1 89 ? 0.031 -8.531 6.178 1.00 92.00 89 LEU A N 1
ATOM 651 C CA . LEU A 1 89 ? -0.089 -7.732 7.404 1.00 92.00 89 LEU A CA 1
ATOM 652 C C . LEU A 1 89 ? -0.677 -6.344 7.138 1.00 92.00 89 LEU A C 1
ATOM 654 O O . LEU A 1 89 ? -1.518 -5.860 7.904 1.00 92.00 89 LEU A O 1
ATOM 658 N N . LEU A 1 90 ? -0.267 -5.722 6.033 1.00 91.75 90 LEU A N 1
ATOM 659 C CA . LEU A 1 90 ? -0.804 -4.448 5.578 1.00 91.75 90 LEU A CA 1
ATOM 660 C C . LEU A 1 90 ? -2.304 -4.564 5.274 1.00 91.75 90 LEU A C 1
ATOM 662 O O . LEU A 1 90 ? -3.087 -3.751 5.766 1.00 91.75 90 LEU A O 1
ATOM 666 N N . GLY A 1 91 ? -2.725 -5.608 4.557 1.00 91.38 91 GLY A N 1
ATOM 667 C CA . GLY A 1 91 ? -4.136 -5.874 4.275 1.00 91.38 91 GLY A CA 1
ATOM 668 C C . GLY A 1 91 ? -4.977 -6.097 5.538 1.00 91.38 91 GLY A C 1
ATOM 669 O O . GLY A 1 91 ? -6.046 -5.498 5.689 1.00 91.38 91 GLY A O 1
ATOM 670 N N . VAL A 1 92 ? -4.464 -6.864 6.506 1.00 92.19 92 VAL A N 1
ATOM 671 C CA . VAL A 1 92 ? -5.125 -7.073 7.809 1.00 92.19 92 VAL A CA 1
ATOM 672 C C . VAL A 1 92 ? -5.292 -5.755 8.568 1.00 92.19 92 VAL A C 1
ATOM 674 O O . VAL A 1 92 ? -6.358 -5.495 9.133 1.00 92.19 92 VAL A O 1
ATOM 677 N N . GLN A 1 93 ? -4.274 -4.889 8.578 1.00 93.62 93 GLN A N 1
ATOM 678 C CA . GLN A 1 93 ? -4.385 -3.587 9.235 1.00 93.62 93 GLN A CA 1
ATOM 679 C C . GLN A 1 93 ? -5.419 -2.686 8.548 1.00 93.62 93 GLN A C 1
ATOM 681 O O . GLN A 1 93 ? -6.201 -2.022 9.231 1.00 93.62 93 GLN A O 1
ATOM 686 N N . LEU A 1 94 ? -5.460 -2.673 7.215 1.00 92.50 94 LEU A N 1
ATOM 687 C CA . LEU A 1 94 ? -6.454 -1.916 6.452 1.00 92.50 94 LEU A CA 1
ATOM 688 C C . LEU A 1 94 ? -7.879 -2.410 6.723 1.00 92.50 94 LEU A C 1
ATOM 690 O O . LEU A 1 94 ? -8.781 -1.593 6.914 1.00 92.50 94 LEU A O 1
ATOM 694 N N . TYR A 1 95 ? -8.073 -3.727 6.839 1.00 93.06 95 TYR A N 1
ATOM 695 C CA . TYR A 1 95 ? -9.353 -4.306 7.246 1.00 93.06 95 TYR A CA 1
ATOM 696 C C . TYR A 1 95 ? -9.788 -3.805 8.629 1.00 93.06 95 TYR A C 1
ATOM 698 O O . TYR A 1 95 ? -10.934 -3.388 8.795 1.00 93.06 95 TYR A O 1
ATOM 706 N N . LYS A 1 96 ? -8.872 -3.776 9.608 1.00 91.69 96 LYS A N 1
ATOM 707 C CA . LYS A 1 96 ? -9.159 -3.249 10.954 1.00 91.69 96 LYS A CA 1
ATOM 708 C C . LYS A 1 96 ? -9.577 -1.779 10.921 1.00 91.69 96 LYS A C 1
ATOM 710 O O . LYS A 1 96 ? -10.554 -1.417 11.572 1.00 91.69 96 LYS A O 1
ATOM 715 N N . ILE A 1 97 ? -8.896 -0.952 10.125 1.00 90.25 97 ILE A N 1
ATOM 716 C CA . ILE A 1 97 ? -9.261 0.461 9.931 1.00 90.25 97 ILE A CA 1
ATOM 717 C C . ILE A 1 97 ? -10.662 0.570 9.308 1.00 90.25 97 ILE A C 1
ATOM 719 O O . ILE A 1 97 ? -11.500 1.319 9.805 1.00 90.25 97 ILE A O 1
ATOM 723 N N . GLY A 1 98 ? -10.965 -0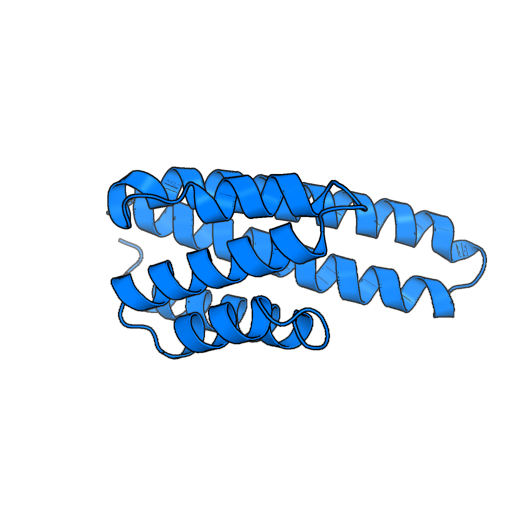.224 8.277 1.00 88.81 98 GLY A N 1
ATOM 724 C CA . GLY A 1 98 ? -12.312 -0.300 7.699 1.00 88.81 98 GLY A CA 1
ATOM 725 C C . GLY A 1 98 ? -13.374 -0.764 8.703 1.00 88.81 98 GLY A C 1
ATOM 726 O O . GLY A 1 98 ? -14.496 -0.263 8.688 1.00 88.81 98 GLY A O 1
ATOM 727 N N . GLY A 1 99 ? -13.013 -1.691 9.596 1.00 90.06 99 GLY A N 1
ATOM 728 C CA . GLY A 1 99 ? -13.769 -2.117 10.777 1.00 90.06 99 GLY A CA 1
ATOM 729 C C . GLY A 1 99 ? -14.168 -0.943 11.657 1.00 90.06 99 GLY A C 1
ATOM 730 O O . GLY A 1 99 ? -15.355 -0.704 11.864 1.00 90.06 99 GLY A O 1
ATOM 731 N N . HIS A 1 100 ? -13.160 -0.198 12.102 1.00 89.75 100 HIS A N 1
ATOM 732 C CA . HIS A 1 100 ? -13.294 0.925 13.022 1.00 89.75 100 HIS A CA 1
ATOM 733 C C . HIS A 1 100 ? -14.169 2.056 12.469 1.00 89.75 100 HIS A C 1
ATOM 735 O O . HIS A 1 100 ? -15.022 2.583 13.174 1.00 89.75 100 HIS A O 1
ATOM 741 N N . PHE A 1 101 ? -14.004 2.409 11.192 1.00 88.12 101 PHE A N 1
ATOM 742 C CA . PHE A 1 101 ? -14.788 3.475 10.555 1.00 88.12 101 PHE A CA 1
ATOM 743 C C . PHE A 1 101 ? -16.076 2.987 9.865 1.00 88.12 101 PHE A C 1
ATOM 745 O O . PHE A 1 101 ? -16.715 3.752 9.145 1.00 88.12 101 PHE A O 1
ATOM 752 N N . ASN A 1 102 ? -16.449 1.717 10.060 1.00 91.56 102 ASN A N 1
ATOM 753 C CA . ASN A 1 102 ? -17.603 1.063 9.438 1.00 91.56 102 ASN A CA 1
ATOM 754 C C . ASN A 1 102 ? -17.701 1.252 7.905 1.00 91.56 102 ASN A C 1
ATOM 756 O O . ASN A 1 102 ? -18.784 1.444 7.353 1.00 91.56 102 ASN A O 1
ATOM 760 N N . GLU A 1 103 ? -16.568 1.189 7.198 1.00 92.25 103 GLU A N 1
ATOM 761 C CA . GLU A 1 103 ? -16.513 1.390 5.745 1.00 92.25 103 GLU A CA 1
ATOM 762 C C . GLU A 1 103 ? -16.243 0.075 5.009 1.00 92.25 103 GLU A C 1
ATOM 764 O O . GLU A 1 103 ? -15.113 -0.417 4.951 1.00 92.25 103 GLU A O 1
ATOM 769 N N . GLY A 1 104 ? -17.301 -0.485 4.414 1.00 90.75 104 GLY A N 1
ATOM 770 C CA . GLY A 1 104 ? -17.260 -1.777 3.723 1.00 90.75 104 GLY A CA 1
ATOM 771 C C . GLY A 1 104 ? -16.243 -1.826 2.581 1.00 90.75 104 GLY A C 1
ATOM 772 O O . GLY A 1 104 ? -15.530 -2.816 2.445 1.00 90.75 104 GLY A O 1
ATOM 773 N N . THR A 1 105 ? -16.093 -0.733 1.824 1.00 93.12 105 THR A N 1
ATOM 774 C CA . THR A 1 105 ? -15.117 -0.656 0.721 1.00 93.12 105 THR A CA 1
ATOM 775 C C . THR A 1 105 ? -13.682 -0.839 1.223 1.00 93.12 105 THR A C 1
ATOM 777 O O . THR A 1 105 ? -12.895 -1.549 0.605 1.00 93.12 105 THR A O 1
ATOM 780 N N . LEU A 1 106 ? -13.350 -0.231 2.369 1.00 93.19 106 LEU A N 1
ATOM 781 C CA . LEU A 1 106 ? -12.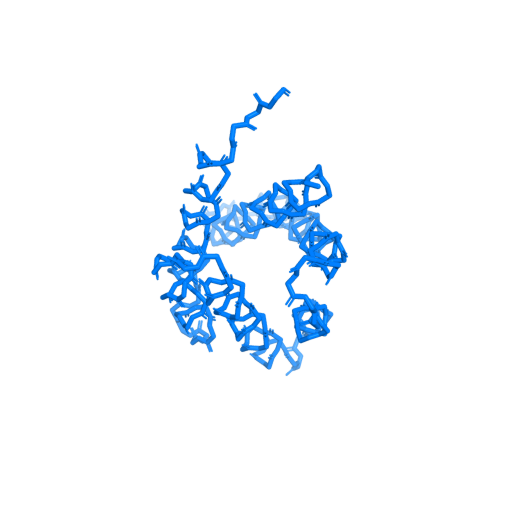020 -0.325 2.972 1.00 93.19 106 LEU A CA 1
ATOM 782 C C . LEU A 1 106 ? -11.777 -1.704 3.600 1.00 93.19 106 LEU A C 1
ATOM 784 O O . LEU A 1 106 ? -10.669 -2.224 3.505 1.00 93.19 106 LEU A O 1
ATOM 788 N N . LYS A 1 107 ? -12.813 -2.331 4.178 1.00 93.88 107 LYS A N 1
ATOM 789 C CA . LYS A 1 107 ? -12.729 -3.718 4.671 1.00 93.88 107 LYS A CA 1
ATOM 790 C C . LYS A 1 107 ? -12.412 -4.691 3.536 1.00 93.88 107 LYS A C 1
ATOM 792 O O . LYS A 1 107 ? -11.452 -5.451 3.638 1.00 93.88 107 LYS A O 1
ATOM 797 N N . VAL A 1 108 ? -13.191 -4.639 2.453 1.00 94.69 108 VAL A N 1
ATOM 798 C CA . VAL A 1 108 ? -12.980 -5.495 1.276 1.00 94.69 108 VAL A CA 1
ATOM 799 C C . VAL A 1 108 ? -11.623 -5.195 0.646 1.00 94.69 108 VAL A C 1
ATOM 801 O O . VAL A 1 108 ? -10.871 -6.123 0.368 1.00 94.69 108 VAL A O 1
ATOM 804 N N . GLY A 1 109 ? -11.259 -3.917 0.506 1.00 91.81 109 GLY A N 1
ATOM 805 C CA . GLY A 1 109 ? -9.944 -3.520 0.007 1.00 91.81 109 GLY A CA 1
ATOM 806 C C . GLY A 1 109 ? -8.794 -4.093 0.831 1.00 91.81 109 GLY A C 1
ATOM 807 O O . GLY A 1 109 ? -7.854 -4.629 0.251 1.00 91.81 109 GLY A O 1
ATOM 808 N N . GLY A 1 110 ? -8.892 -4.081 2.163 1.00 91.25 110 GLY A N 1
ATOM 809 C CA . GLY A 1 110 ? -7.898 -4.696 3.046 1.00 91.25 110 GLY A CA 1
ATOM 810 C C . GLY A 1 110 ? -7.761 -6.209 2.847 1.00 91.25 110 GLY A C 1
ATOM 811 O O . GLY A 1 110 ? -6.646 -6.701 2.685 1.00 91.25 110 GLY A O 1
ATOM 812 N N . ILE A 1 111 ? -8.880 -6.940 2.778 1.00 93.31 111 ILE A N 1
ATOM 813 C CA . ILE A 1 111 ? -8.875 -8.397 2.546 1.00 93.31 111 ILE A CA 1
ATOM 814 C C . ILE A 1 111 ? -8.271 -8.730 1.181 1.00 93.31 111 ILE A C 1
ATOM 816 O O . ILE A 1 111 ? -7.399 -9.586 1.089 1.00 93.31 111 ILE A O 1
ATOM 820 N N . VAL A 1 112 ? -8.697 -8.034 0.125 1.00 93.44 112 VAL A N 1
ATOM 821 C CA . VAL A 1 112 ? -8.185 -8.263 -1.232 1.00 93.44 112 VAL A CA 1
ATOM 822 C C . VAL A 1 112 ? -6.702 -7.891 -1.322 1.00 93.44 112 VAL A C 1
ATOM 824 O O . VAL A 1 112 ? -5.941 -8.594 -1.979 1.00 93.44 112 VAL A O 1
ATOM 827 N N . THR A 1 113 ? -6.259 -6.845 -0.612 1.00 91.25 113 THR A N 1
ATOM 828 C CA . THR A 1 113 ? -4.833 -6.469 -0.548 1.00 91.25 113 THR A CA 1
ATOM 829 C C . THR A 1 113 ? -4.004 -7.587 0.073 1.00 91.25 113 THR A C 1
ATOM 831 O O . THR A 1 113 ? -2.907 -7.850 -0.398 1.00 91.25 113 THR A O 1
ATOM 834 N N . ALA A 1 114 ? -4.537 -8.292 1.076 1.00 90.25 114 ALA A N 1
ATOM 835 C CA . ALA A 1 114 ? -3.847 -9.405 1.721 1.00 90.25 114 ALA A CA 1
ATOM 836 C C . ALA A 1 114 ? -3.677 -10.646 0.823 1.00 90.25 114 ALA A C 1
ATOM 838 O O . ALA A 1 114 ? -3.015 -11.593 1.238 1.00 90.25 114 ALA A O 1
ATOM 839 N N . ILE A 1 115 ? -4.254 -10.667 -0.383 1.00 90.00 115 ILE A N 1
ATOM 840 C CA . ILE A 1 115 ? -4.140 -11.772 -1.339 1.00 90.00 115 ILE A CA 1
ATOM 841 C C . ILE A 1 115 ? -3.133 -11.353 -2.424 1.00 90.00 115 ILE A C 1
ATOM 843 O O . ILE A 1 115 ? -3.509 -10.621 -3.342 1.00 90.00 115 ILE A O 1
ATOM 847 N N . PRO A 1 116 ? -1.859 -11.799 -2.370 1.00 80.31 116 PRO A N 1
ATOM 848 C CA . PRO A 1 116 ? -0.794 -11.273 -3.230 1.00 80.31 116 PRO A CA 1
ATOM 849 C C . PRO A 1 116 ? -1.113 -11.272 -4.736 1.00 80.31 116 PRO A C 1
ATOM 851 O O . PRO A 1 116 ? -0.901 -10.227 -5.355 1.00 80.31 116 PRO A O 1
ATOM 854 N N . PRO A 1 117 ? -1.695 -12.344 -5.327 1.00 83.75 117 PRO A N 1
ATOM 855 C CA . PRO A 1 117 ? -2.016 -12.385 -6.759 1.00 83.75 117 PRO A CA 1
ATOM 856 C C . PRO A 1 117 ? -2.953 -11.276 -7.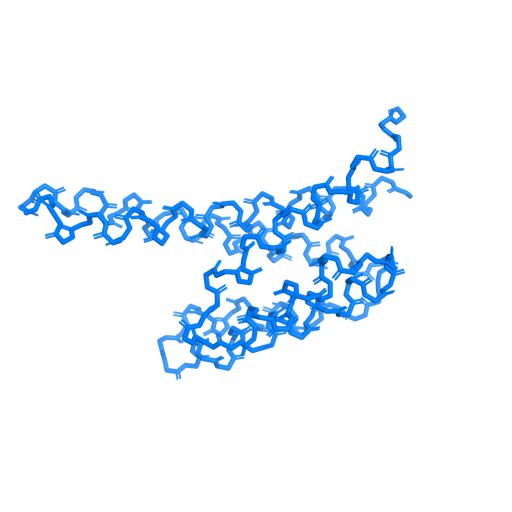252 1.00 83.75 117 PRO A C 1
ATOM 858 O O . PRO A 1 117 ? -2.912 -10.914 -8.422 1.00 83.75 117 PRO A O 1
ATOM 861 N N . ILE A 1 118 ? -3.811 -10.749 -6.375 1.00 86.69 118 ILE A N 1
ATOM 862 C CA . ILE A 1 118 ? -4.825 -9.732 -6.704 1.00 86.69 118 ILE A CA 1
ATOM 863 C C . ILE A 1 118 ? -4.683 -8.475 -5.838 1.00 86.69 118 ILE A C 1
ATOM 865 O O . ILE A 1 118 ? -5.581 -7.631 -5.798 1.00 86.69 118 ILE A O 1
ATOM 869 N N . SER A 1 119 ? -3.543 -8.329 -5.162 1.00 87.31 119 SER A N 1
ATOM 870 C CA . SER A 1 119 ? -3.271 -7.258 -4.199 1.00 87.31 119 SER A CA 1
ATOM 871 C C . SER A 1 119 ? -3.433 -5.864 -4.809 1.00 87.31 119 SER A C 1
ATOM 873 O O . SER A 1 119 ? -3.969 -4.969 -4.158 1.00 87.31 119 SER A O 1
ATOM 875 N N . PHE A 1 120 ? -3.094 -5.706 -6.090 1.00 86.88 120 PHE A N 1
ATOM 876 C CA . PHE A 1 120 ? -3.315 -4.484 -6.866 1.00 86.88 120 PHE A CA 1
ATOM 877 C C . PHE A 1 120 ? -4.782 -4.014 -6.849 1.00 86.88 120 PHE A C 1
ATOM 879 O O . PHE A 1 120 ? -5.065 -2.840 -6.601 1.00 86.88 120 PHE A O 1
ATOM 886 N N . ILE A 1 121 ? -5.739 -4.933 -7.031 1.00 91.25 121 ILE A N 1
ATOM 887 C CA . ILE A 1 121 ? -7.179 -4.627 -6.962 1.00 91.25 121 ILE A CA 1
ATOM 888 C C . ILE A 1 121 ? -7.543 -4.177 -5.541 1.00 91.25 121 ILE A C 1
ATOM 890 O O . ILE A 1 121 ? -8.299 -3.223 -5.347 1.00 91.25 121 ILE A O 1
ATOM 894 N N . GLY A 1 122 ? -6.954 -4.826 -4.536 1.00 91.62 122 GLY A N 1
ATOM 895 C CA . GLY A 1 122 ? -7.118 -4.466 -3.132 1.00 91.62 122 GLY A CA 1
ATOM 896 C C . GLY A 1 122 ? -6.627 -3.057 -2.809 1.00 91.62 122 GLY A C 1
ATOM 897 O O . GLY A 1 122 ? -7.316 -2.318 -2.100 1.00 91.62 122 GLY A O 1
ATOM 898 N N . LEU A 1 123 ? -5.492 -2.642 -3.376 1.00 90.38 123 LEU A N 1
ATOM 899 C CA . LEU A 1 123 ? -4.960 -1.287 -3.220 1.00 90.38 123 LEU A CA 1
ATOM 900 C C . LEU A 1 123 ? -5.907 -0.241 -3.820 1.00 90.38 123 LEU A C 1
ATOM 902 O O . LEU A 1 123 ? -6.161 0.788 -3.190 1.00 90.38 123 LEU A O 1
ATOM 906 N N . ILE A 1 124 ? -6.501 -0.516 -4.986 1.00 92.44 124 ILE A N 1
ATOM 907 C CA . ILE A 1 124 ? -7.499 0.373 -5.603 1.00 92.44 124 ILE A CA 1
ATOM 908 C C . ILE A 1 124 ? -8.728 0.520 -4.698 1.00 92.44 124 ILE A C 1
ATOM 910 O O . ILE A 1 124 ? -9.160 1.639 -4.409 1.00 92.44 124 ILE A O 1
ATOM 914 N N . LEU A 1 125 ? -9.277 -0.589 -4.200 1.00 93.62 125 LEU A N 1
ATOM 915 C CA . LEU A 1 125 ? -10.435 -0.561 -3.301 1.00 93.62 125 LEU A CA 1
ATOM 916 C C . LEU A 1 125 ? -10.122 0.173 -1.993 1.00 93.62 125 LEU A C 1
ATOM 918 O O . LEU A 1 125 ? -10.926 0.980 -1.527 1.00 93.62 125 LEU A O 1
ATOM 922 N N . THR A 1 126 ? -8.930 -0.047 -1.441 1.00 92.88 126 THR A N 1
ATOM 923 C CA . THR A 1 126 ? -8.414 0.680 -0.279 1.00 92.88 126 THR A CA 1
ATOM 924 C C . THR A 1 126 ? -8.356 2.186 -0.549 1.00 92.88 126 THR A C 1
ATOM 926 O O . THR A 1 126 ? -8.828 2.975 0.270 1.00 92.88 126 THR A O 1
ATOM 929 N N . TYR A 1 127 ? -7.839 2.605 -1.707 1.00 93.31 127 TYR A N 1
ATOM 930 C CA . TYR A 1 127 ? -7.775 4.014 -2.100 1.00 93.31 127 TYR A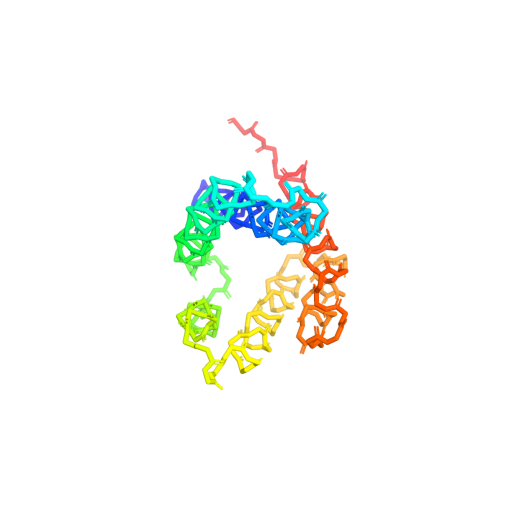 CA 1
ATOM 931 C C . TYR A 1 127 ? -9.166 4.659 -2.179 1.00 93.31 127 TYR A C 1
ATOM 933 O O . TYR A 1 127 ? -9.370 5.767 -1.669 1.00 93.31 127 TYR A O 1
ATOM 941 N N . VAL A 1 128 ? -10.134 3.959 -2.780 1.00 93.88 128 VAL A N 1
ATOM 942 C CA . VAL A 1 128 ? -11.530 4.413 -2.871 1.00 93.88 128 VAL A CA 1
ATOM 943 C C . VAL A 1 128 ? -12.172 4.479 -1.483 1.00 93.88 128 VAL A C 1
ATOM 945 O O . VAL A 1 128 ? -12.802 5.481 -1.147 1.00 93.88 128 VAL A O 1
ATOM 948 N N . GLY A 1 129 ? -11.980 3.451 -0.651 1.00 91.50 129 GLY A N 1
ATOM 949 C CA . GLY A 1 129 ? -12.508 3.390 0.712 1.00 91.50 129 GLY A CA 1
ATOM 950 C C . GLY A 1 129 ? -11.989 4.524 1.597 1.00 91.50 129 GLY A C 1
ATOM 951 O O . GLY A 1 129 ? -12.777 5.206 2.247 1.00 91.50 129 GLY A O 1
ATOM 952 N N . LEU A 1 130 ? -10.683 4.801 1.557 1.00 92.00 130 LEU A N 1
ATOM 953 C CA . LEU A 1 130 ? -10.091 5.943 2.260 1.00 92.00 130 LEU A CA 1
ATOM 954 C C . LEU A 1 130 ? -10.628 7.282 1.736 1.00 92.00 130 LEU A C 1
ATOM 956 O O . LEU A 1 130 ? -10.867 8.199 2.518 1.00 92.00 130 LEU A O 1
ATOM 960 N N . GLY A 1 131 ? -10.863 7.397 0.424 1.00 91.62 131 GLY A N 1
ATOM 961 C CA . GLY A 1 131 ? -11.497 8.575 -0.173 1.00 91.62 131 GLY A CA 1
ATOM 962 C C . GLY A 1 131 ? -12.901 8.838 0.376 1.00 91.62 131 GLY A C 1
ATOM 963 O O . GLY A 1 131 ? -13.211 9.977 0.720 1.00 91.62 131 GLY A O 1
ATOM 964 N N . LYS A 1 132 ? -13.717 7.787 0.532 1.00 90.88 132 LYS A N 1
ATOM 965 C CA . LYS A 1 132 ? -15.056 7.885 1.136 1.00 90.88 132 LYS A CA 1
ATOM 966 C C . LYS A 1 132 ? -14.992 8.359 2.588 1.00 90.88 132 LYS A C 1
ATOM 968 O O . LYS A 1 132 ? -15.766 9.234 2.970 1.00 90.88 132 LYS A O 1
ATOM 973 N N . LEU A 1 133 ? -14.054 7.837 3.381 1.00 89.12 133 LEU A N 1
ATOM 974 C CA . LEU A 1 133 ? -13.869 8.271 4.771 1.00 89.12 133 LEU A CA 1
ATOM 975 C C . LEU A 1 133 ? -13.503 9.753 4.872 1.00 89.12 133 LEU A C 1
ATOM 977 O O . LEU A 1 133 ? -14.104 10.475 5.663 1.00 89.12 133 LEU A O 1
ATOM 981 N N . LEU A 1 134 ? -12.578 10.213 4.029 1.00 88.12 134 LEU A N 1
ATOM 982 C CA . LEU A 1 134 ? -12.185 11.621 3.981 1.00 88.12 134 LEU A CA 1
ATOM 983 C C . LEU A 1 134 ? -13.342 12.528 3.551 1.00 88.12 134 LEU A C 1
ATOM 985 O O . LEU A 1 134 ? -13.504 13.597 4.119 1.00 88.12 134 LEU A O 1
ATOM 989 N N . SER A 1 135 ? -14.182 12.095 2.606 1.00 85.62 135 SER A N 1
ATOM 990 C CA . SER A 1 135 ? -15.361 12.873 2.193 1.00 85.62 135 SER A CA 1
ATOM 991 C C . SER A 1 135 ? -16.461 12.955 3.258 1.00 85.62 135 SER A C 1
ATOM 993 O O . SER A 1 135 ? -17.285 13.862 3.213 1.00 85.62 135 SER A O 1
ATOM 995 N N . ARG A 1 136 ? -16.491 12.011 4.211 1.00 81.38 136 ARG A N 1
ATOM 996 C CA . ARG A 1 136 ? -17.472 11.982 5.307 1.00 81.38 136 ARG A CA 1
ATOM 997 C C . ARG A 1 136 ? -17.063 12.816 6.514 1.00 81.38 136 ARG A C 1
ATOM 999 O O . ARG A 1 136 ? -17.920 13.115 7.338 1.00 81.38 136 ARG A O 1
ATOM 1006 N N . GLN A 1 137 ? -15.784 13.150 6.657 1.00 69.56 137 GLN A N 1
ATOM 1007 C CA . GLN A 1 137 ? -15.328 14.031 7.725 1.00 69.56 137 GLN A CA 1
ATOM 1008 C C . GLN A 1 137 ? -15.279 15.454 7.160 1.00 69.56 137 GLN A C 1
ATOM 1010 O O . GLN A 1 137 ? -14.415 15.708 6.321 1.00 69.56 137 GLN A O 1
ATOM 1015 N N . PRO A 1 138 ? -16.184 16.366 7.569 1.00 52.75 138 PRO A N 1
ATOM 1016 C CA . PRO A 1 138 ? -16.175 17.735 7.074 1.00 52.75 138 PRO A CA 1
ATOM 1017 C C . PRO A 1 138 ? -14.791 18.333 7.323 1.00 52.75 138 PRO A C 1
ATOM 1019 O O . PRO A 1 138 ? -14.260 18.242 8.433 1.00 52.75 138 PRO A O 1
ATOM 1022 N N . THR A 1 139 ? -14.182 18.898 6.285 1.00 54.19 139 THR A N 1
ATOM 1023 C CA . THR A 1 139 ? -13.120 19.888 6.455 1.00 54.19 139 THR A CA 1
ATOM 1024 C C . THR A 1 139 ? -13.742 21.047 7.226 1.00 54.19 139 THR A C 1
ATOM 1026 O O . THR A 1 139 ? -14.555 21.776 6.658 1.00 54.19 139 THR A O 1
ATOM 1029 N N . ALA A 1 140 ? -13.465 21.113 8.528 1.00 39.31 140 ALA A N 1
ATOM 1030 C CA . ALA A 1 140 ? -13.731 22.300 9.331 1.00 39.31 140 ALA A CA 1
ATOM 1031 C C . ALA A 1 140 ? -12.770 23.417 8.914 1.00 39.31 140 ALA A C 1
ATOM 1033 O O . ALA A 1 140 ? -11.597 23.083 8.616 1.00 39.31 140 ALA A O 1
#

Organism: Thermoproteus tenax (strain ATCC 35583 / DSM 2078 / JCM 9277 / NBRC 100435 / Kra 1) (NCBI:txid768679)

Secondary structure (DSSP, 8-state):
-HHHHHHHHHHHHHHHHHHHHHHHHHHHHHHGGGHHHHHHHHHHHHHHHHHHHHHHHHHHHHHHS--HHHHHHHHHHHSTTTHHHHHHHHHHHHHHHHHHTT-HHHHHHHHHHTSGGGHHHHHHHHHHHHHHHHHHS---

Foldseek 3Di:
DVLLLQLLVLLLQLLVLLLVLVVLLVCLVVPPPCSVVSPVVSVVSNVSSLVSNLSSLVSCCVPLPDSPLLNVLSVQCVPPVRVLVSQLSNLVSQLSVCVSLVQPLSNQLSVQSNVVVRVSVSSVSNSVSSVVVSVPDDPD